Protein AF-A0A2S8AEI6-F1 (afdb_monomer_lite)

Sequence (66 aa):
MKTEDTEFAITPCQITYKGKELPLGKPLDAWIQLLGTYSRHTGRGYVWDSLGIAINDWEANHEYVK

Organism: NCBI:txid1679466

Structure (mmCIF, N/CA/C/O backbone):
data_AF-A0A2S8AEI6-F1
#
_entry.id   AF-A0A2S8AEI6-F1
#
loop_
_atom_site.group_PDB
_atom_site.id
_atom_site.type_symbol
_atom_site.label_atom_id
_atom_site.label_alt_id
_atom_site.label_comp_id
_atom_site.label_asym_id
_atom_site.label_entity_id
_atom_site.label_seq_id
_atom_site.pdbx_PDB_ins_code
_atom_site.Cartn_x
_atom_site.Cartn_y
_atom_site.Cartn_z
_atom_site.occupancy
_atom_site.B_iso_or_equiv
_atom_site.auth_seq_id
_atom_site.auth_comp_id
_atom_site.auth_asym_id
_atom_site.auth_atom_id
_atom_site.pdbx_PDB_model_num
ATOM 1 N N . MET A 1 1 ? -10.162 5.393 23.043 1.00 48.50 1 MET A N 1
ATOM 2 C CA . MET A 1 1 ? -10.552 5.004 21.674 1.00 48.50 1 MET A CA 1
ATOM 3 C C . MET A 1 1 ? -10.040 3.589 21.470 1.00 48.50 1 MET A C 1
ATOM 5 O O . MET A 1 1 ? -8.843 3.390 21.626 1.00 48.50 1 MET A O 1
ATOM 9 N N . LYS A 1 2 ? -10.920 2.593 21.295 1.00 47.06 2 LYS A N 1
ATOM 10 C CA . LYS A 1 2 ? -10.458 1.236 20.977 1.00 47.06 2 LYS A CA 1
ATOM 11 C C . LYS A 1 2 ? -9.917 1.281 19.550 1.00 47.06 2 LYS A C 1
ATOM 13 O O . LYS A 1 2 ? -10.623 1.704 18.647 1.00 47.06 2 LYS A O 1
ATOM 18 N N . THR A 1 3 ? -8.660 0.909 19.380 1.00 52.34 3 THR A N 1
ATOM 19 C CA . THR A 1 3 ? -7.925 0.882 18.105 1.00 52.34 3 THR A CA 1
ATOM 20 C C . THR A 1 3 ? -8.419 -0.193 17.130 1.00 52.34 3 THR A C 1
ATOM 22 O O . THR A 1 3 ? -7.918 -0.266 16.017 1.00 52.34 3 THR A O 1
ATOM 25 N N . GLU A 1 4 ? -9.397 -1.007 17.535 1.00 54.25 4 GLU A N 1
ATOM 26 C CA . GLU A 1 4 ? -9.952 -2.138 16.776 1.00 54.25 4 GLU A CA 1
ATOM 27 C C . GLU A 1 4 ? -10.794 -1.707 15.557 1.00 54.25 4 GLU A C 1
ATOM 29 O O . GLU A 1 4 ? -10.915 -2.477 14.611 1.00 54.25 4 GLU A O 1
ATOM 34 N N . ASP A 1 5 ? -11.324 -0.476 15.542 1.00 63.44 5 ASP A N 1
ATOM 35 C CA . ASP A 1 5 ? -12.143 0.049 14.432 1.00 63.44 5 ASP A CA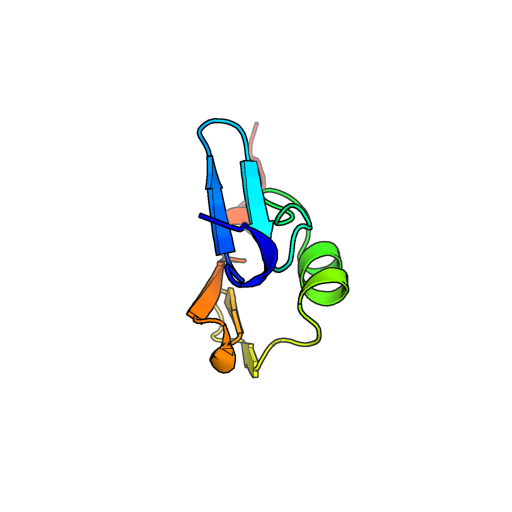 1
ATOM 36 C C . ASP A 1 5 ? -11.354 0.947 13.462 1.00 63.44 5 ASP A C 1
ATOM 38 O O . ASP A 1 5 ? -11.879 1.391 12.440 1.00 63.44 5 ASP A O 1
ATOM 42 N N . THR A 1 6 ? -10.090 1.254 13.769 1.00 72.00 6 THR A N 1
ATOM 43 C CA . THR A 1 6 ? -9.299 2.172 12.949 1.00 72.00 6 THR A CA 1
ATOM 44 C C . THR A 1 6 ? -8.505 1.392 11.906 1.00 72.00 6 THR A C 1
ATOM 46 O O . THR A 1 6 ? -7.474 0.796 12.214 1.00 72.00 6 THR A O 1
ATOM 49 N N . GLU A 1 7 ? -8.946 1.435 10.648 1.00 87.19 7 GLU A N 1
ATOM 50 C CA . GLU A 1 7 ? -8.231 0.768 9.555 1.00 87.19 7 GLU A CA 1
ATOM 51 C C . GLU A 1 7 ? -6.847 1.369 9.295 1.00 87.19 7 GLU A C 1
ATOM 53 O O . GLU A 1 7 ? -5.942 0.613 8.970 1.00 87.19 7 GLU A O 1
ATOM 58 N N . PHE A 1 8 ? -6.653 2.678 9.479 1.00 91.19 8 PHE A N 1
ATOM 59 C CA . PHE A 1 8 ? -5.358 3.345 9.312 1.00 91.19 8 PHE A CA 1
ATOM 60 C C . PHE A 1 8 ? -4.932 4.081 10.576 1.00 91.19 8 PHE A C 1
ATOM 62 O O . PHE A 1 8 ? -5.640 4.975 11.037 1.00 91.19 8 PHE A O 1
ATOM 69 N N . ALA A 1 9 ? -3.744 3.784 11.097 1.00 92.81 9 ALA A N 1
ATOM 70 C CA . ALA A 1 9 ? -3.168 4.548 12.198 1.00 92.81 9 ALA A CA 1
ATOM 71 C C . ALA A 1 9 ? -1.838 5.176 11.784 1.00 92.81 9 ALA A C 1
ATOM 73 O O . ALA A 1 9 ? -0.968 4.506 11.234 1.00 92.81 9 ALA A O 1
ATOM 74 N N . ILE A 1 10 ? -1.673 6.464 12.084 1.00 92.50 10 ILE A N 1
ATOM 75 C CA . ILE A 1 10 ? -0.412 7.189 11.923 1.00 92.50 10 ILE A CA 1
ATOM 76 C C . ILE A 1 10 ? 0.086 7.545 13.316 1.00 92.50 10 ILE A C 1
ATOM 78 O O . ILE A 1 10 ? -0.629 8.139 14.122 1.00 92.50 10 ILE A O 1
ATOM 82 N N . THR A 1 11 ? 1.326 7.181 13.594 1.00 90.69 11 THR A N 1
ATOM 83 C CA . THR A 1 11 ? 2.050 7.552 14.808 1.00 90.69 11 THR A CA 1
ATOM 84 C C . THR A 1 11 ? 3.378 8.191 14.404 1.00 90.69 11 THR A C 1
ATOM 86 O O . THR A 1 11 ? 3.767 8.082 13.240 1.00 90.69 11 THR A O 1
ATOM 89 N N . PRO A 1 12 ? 4.124 8.809 15.335 1.00 92.50 12 PRO A N 1
ATOM 90 C CA . PRO A 1 12 ? 5.440 9.361 15.016 1.00 92.50 12 PRO A CA 1
ATOM 91 C C . PRO A 1 12 ? 6.435 8.342 14.437 1.00 92.50 12 PRO A C 1
ATOM 93 O O . PRO A 1 12 ? 7.358 8.740 13.737 1.00 92.50 12 PRO A O 1
ATOM 96 N N . CYS A 1 13 ? 6.262 7.046 14.725 1.00 89.44 13 CYS A N 1
ATOM 97 C CA . CYS A 1 13 ? 7.225 6.009 14.345 1.00 89.44 13 CYS A CA 1
ATOM 98 C C . CYS A 1 13 ? 6.746 5.094 13.212 1.00 89.44 13 CYS A C 1
ATOM 100 O O . CYS A 1 13 ? 7.573 4.454 12.577 1.00 89.44 13 CYS A O 1
ATOM 102 N N . GLN A 1 14 ? 5.435 4.981 12.991 1.00 93.00 14 GLN A N 1
ATOM 103 C CA . GLN A 1 14 ? 4.866 4.001 12.062 1.00 93.00 14 GLN A CA 1
ATOM 104 C C . GLN A 1 14 ? 3.533 4.469 11.486 1.00 93.00 14 GLN A C 1
ATOM 106 O O . GLN A 1 14 ? 2.754 5.157 12.158 1.00 93.00 14 GLN A O 1
ATOM 111 N N . ILE A 1 15 ? 3.257 4.005 10.268 1.00 94.06 15 ILE A N 1
ATOM 112 C CA . ILE A 1 15 ? 1.933 4.033 9.651 1.00 94.06 15 ILE A CA 1
ATOM 113 C C . ILE A 1 15 ? 1.464 2.589 9.525 1.00 94.06 15 ILE A C 1
ATOM 115 O O . ILE A 1 15 ? 2.203 1.755 9.008 1.00 94.06 15 ILE A O 1
ATOM 119 N N . THR A 1 16 ? 0.256 2.279 9.982 1.00 94.88 16 THR A N 1
ATOM 120 C CA . THR A 1 16 ? -0.301 0.925 9.922 1.00 94.88 16 THR A CA 1
ATOM 121 C C . THR A 1 16 ? -1.630 0.891 9.174 1.00 94.88 16 THR A C 1
ATOM 123 O O . THR A 1 16 ? -2.393 1.856 9.200 1.00 94.88 16 THR A O 1
ATOM 126 N N . TYR A 1 17 ? -1.901 -0.238 8.518 1.00 93.88 17 TYR A N 1
ATOM 127 C CA . TYR A 1 17 ? -3.190 -0.624 7.957 1.00 93.88 17 TYR A CA 1
ATOM 128 C C . TYR A 1 17 ? -3.663 -1.925 8.616 1.00 93.88 17 TYR A C 1
ATOM 130 O O . TYR A 1 17 ? -2.947 -2.929 8.591 1.00 93.88 17 TYR A O 1
ATOM 138 N N . LYS A 1 18 ? -4.849 -1.923 9.234 1.00 91.94 18 LYS A N 1
ATOM 139 C CA . LYS A 1 18 ? -5.419 -3.071 9.971 1.00 91.94 18 LYS A CA 1
ATOM 140 C C . LYS A 1 18 ? -4.429 -3.676 10.975 1.00 91.94 18 LYS A C 1
ATOM 142 O O . LYS A 1 18 ? -4.244 -4.890 11.044 1.00 91.94 18 LYS A O 1
ATOM 147 N N . GLY A 1 19 ? -3.735 -2.802 11.706 1.00 91.94 19 GLY A N 1
ATOM 148 C CA . GLY A 1 19 ? -2.732 -3.174 12.708 1.00 91.94 19 GLY A CA 1
ATOM 149 C C . GLY A 1 19 ? -1.392 -3.675 12.152 1.00 91.94 19 GLY A C 1
ATOM 150 O O . GLY A 1 19 ? -0.507 -3.992 12.940 1.00 91.94 19 GLY A O 1
ATOM 151 N N . LYS A 1 20 ? -1.209 -3.733 10.827 1.00 93.56 20 LYS A N 1
ATOM 152 C CA . LYS A 1 20 ? 0.054 -4.115 10.175 1.00 93.56 20 LYS A CA 1
ATOM 153 C C . LYS A 1 20 ? 0.767 -2.883 9.635 1.00 93.56 20 LYS A C 1
ATOM 155 O O . LYS A 1 20 ? 0.128 -2.027 9.037 1.00 93.56 20 LYS A O 1
ATOM 160 N N . GLU A 1 21 ? 2.076 -2.793 9.817 1.00 95.31 21 GLU A N 1
ATOM 161 C CA . GLU A 1 21 ? 2.871 -1.673 9.308 1.00 95.31 21 GLU A CA 1
ATOM 162 C C . GLU A 1 21 ? 2.822 -1.592 7.773 1.00 95.31 21 GLU A C 1
ATOM 164 O O . GLU A 1 21 ? 2.962 -2.604 7.081 1.00 95.31 21 GLU A O 1
ATOM 169 N N . LEU A 1 22 ? 2.598 -0.386 7.241 1.00 95.25 22 LEU A N 1
ATOM 170 C CA . LEU A 1 22 ? 2.689 -0.134 5.809 1.00 95.25 22 LEU A CA 1
ATOM 171 C C . LEU A 1 22 ? 4.152 -0.265 5.367 1.00 95.25 22 LEU A C 1
ATOM 173 O O . LEU A 1 22 ? 5.041 0.278 6.023 1.00 95.25 22 LEU A O 1
ATOM 177 N N . PRO A 1 23 ? 4.427 -0.927 4.233 1.00 93.69 23 PRO A N 1
ATOM 178 C CA . PRO A 1 23 ? 5.783 -1.249 3.812 1.00 93.69 23 PRO A CA 1
ATOM 179 C C . PRO A 1 23 ? 6.448 -0.054 3.101 1.00 93.69 23 PRO A C 1
ATOM 181 O O . PRO A 1 23 ? 6.879 -0.142 1.950 1.00 93.69 23 PRO A O 1
ATOM 184 N N . LEU A 1 24 ? 6.533 1.088 3.790 1.00 90.44 24 LEU A N 1
ATOM 185 C CA . LEU A 1 24 ? 7.169 2.306 3.286 1.00 90.44 24 LEU A CA 1
ATOM 186 C C . LEU A 1 24 ? 8.631 2.030 2.898 1.00 90.44 24 LEU A C 1
ATOM 188 O O . LEU A 1 24 ? 9.374 1.376 3.631 1.00 90.44 24 LEU A O 1
ATOM 192 N N . GLY A 1 25 ? 9.039 2.504 1.718 1.00 86.50 25 GLY A N 1
ATOM 193 C CA . GLY A 1 25 ? 10.385 2.282 1.176 1.00 86.50 25 GLY A CA 1
ATOM 194 C C . GLY A 1 25 ? 10.693 0.833 0.770 1.00 86.50 25 GLY A C 1
ATOM 195 O O . GLY A 1 25 ? 11.840 0.521 0.454 1.00 86.50 25 GLY A O 1
ATOM 196 N N . LYS A 1 26 ? 9.708 -0.074 0.790 1.00 89.62 26 LYS A N 1
ATOM 197 C CA . LYS A 1 26 ? 9.860 -1.449 0.294 1.00 89.62 26 LYS A CA 1
ATOM 198 C C . LYS A 1 26 ? 9.374 -1.576 -1.157 1.00 89.62 26 LYS A C 1
ATOM 200 O O . LYS A 1 26 ? 8.567 -0.756 -1.598 1.00 89.62 26 LYS A O 1
ATOM 205 N N . PRO A 1 27 ? 9.816 -2.620 -1.886 1.00 89.69 27 PRO A N 1
ATOM 206 C CA . PRO A 1 27 ? 9.341 -2.904 -3.240 1.00 89.69 27 PRO A CA 1
ATOM 207 C C . PRO A 1 27 ? 7.825 -3.125 -3.313 1.00 89.69 27 PRO A C 1
ATOM 209 O O . PRO A 1 27 ? 7.203 -3.531 -2.329 1.00 89.69 27 PRO A O 1
ATOM 212 N N . LEU A 1 28 ? 7.253 -2.938 -4.507 1.00 91.81 28 LEU A N 1
ATOM 213 C CA . LEU A 1 28 ? 5.830 -3.152 -4.805 1.00 91.81 28 LEU A CA 1
ATOM 214 C C . LEU A 1 28 ? 5.299 -4.501 -4.292 1.00 91.81 28 LEU A C 1
ATOM 216 O O . LEU A 1 28 ? 4.186 -4.551 -3.777 1.00 91.81 28 LEU A O 1
ATOM 220 N N . ASP A 1 29 ? 6.085 -5.576 -4.383 1.00 93.56 29 ASP A N 1
ATOM 221 C CA . ASP A 1 29 ? 5.663 -6.9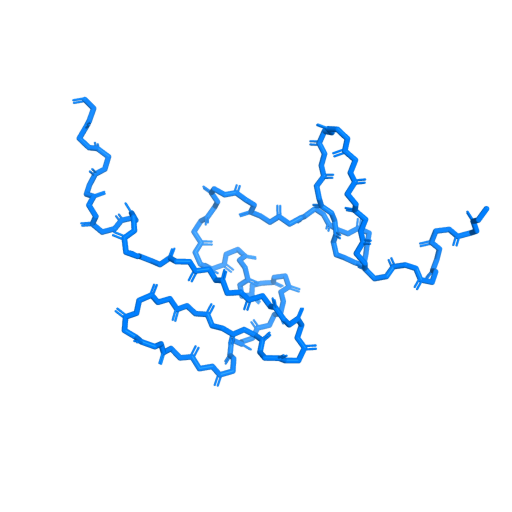12 -3.942 1.00 93.56 29 ASP A CA 1
ATOM 222 C C . ASP A 1 29 ? 5.232 -6.938 -2.467 1.00 93.56 29 ASP A C 1
ATOM 224 O O . ASP A 1 29 ? 4.255 -7.601 -2.118 1.00 93.56 29 ASP A O 1
ATOM 228 N N . ALA A 1 30 ? 5.890 -6.154 -1.604 1.00 94.50 30 ALA A N 1
ATOM 229 C CA . ALA A 1 30 ? 5.510 -6.034 -0.197 1.00 94.50 30 ALA A CA 1
ATOM 230 C C . ALA A 1 30 ? 4.148 -5.336 -0.028 1.00 94.50 30 ALA A C 1
ATOM 232 O O . ALA A 1 30 ? 3.356 -5.708 0.840 1.00 94.50 30 ALA A O 1
ATOM 233 N N . TRP A 1 31 ? 3.850 -4.351 -0.880 1.00 95.12 31 TRP A N 1
ATOM 234 C CA . TRP A 1 31 ? 2.551 -3.679 -0.912 1.00 95.12 31 TRP A CA 1
ATOM 235 C C . TRP A 1 31 ? 1.448 -4.612 -1.408 1.00 95.12 31 TRP A C 1
ATOM 237 O O . TRP A 1 31 ? 0.388 -4.666 -0.792 1.00 95.12 31 TRP A O 1
ATOM 247 N N . ILE A 1 32 ? 1.708 -5.399 -2.458 1.00 95.62 32 ILE A N 1
ATOM 248 C CA . ILE A 1 32 ? 0.757 -6.394 -2.978 1.00 95.62 32 ILE A CA 1
ATOM 249 C C . ILE A 1 32 ? 0.476 -7.475 -1.930 1.00 95.62 32 ILE A C 1
ATOM 251 O O . ILE A 1 32 ? -0.674 -7.872 -1.748 1.00 95.62 32 ILE A O 1
ATOM 255 N N . GLN A 1 33 ? 1.497 -7.928 -1.201 1.00 96.69 33 GLN A N 1
ATOM 256 C CA . GLN A 1 33 ? 1.324 -8.919 -0.140 1.00 96.69 33 GLN A CA 1
ATOM 257 C C . GLN A 1 33 ? 0.433 -8.403 1.002 1.00 96.69 33 GLN A C 1
A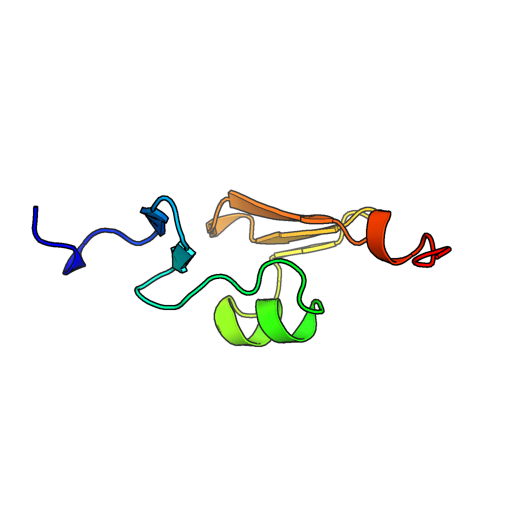TOM 259 O O . GLN A 1 33 ? -0.334 -9.177 1.577 1.00 96.69 33 GLN A O 1
ATOM 264 N N . LEU A 1 34 ? 0.532 -7.113 1.344 1.00 96.38 34 LEU A N 1
ATOM 265 C CA . LEU A 1 34 ? -0.253 -6.517 2.426 1.00 96.38 34 LEU A CA 1
ATOM 266 C C . LEU A 1 34 ? -1.666 -6.102 1.988 1.00 96.38 34 LEU A C 1
ATOM 268 O O . LEU A 1 34 ? -2.628 -6.364 2.710 1.00 96.38 34 LEU A O 1
ATOM 272 N N . LEU A 1 35 ? -1.782 -5.424 0.845 1.00 95.44 35 LEU A N 1
ATOM 273 C CA . LEU A 1 35 ? -3.006 -4.755 0.389 1.00 95.44 35 LEU A CA 1
ATOM 274 C C . LEU A 1 35 ? -3.791 -5.559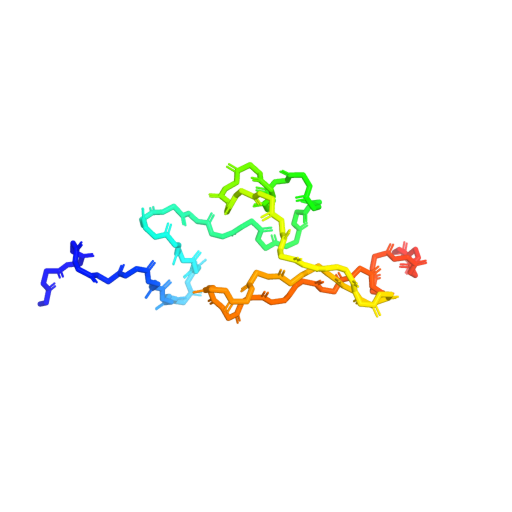 -0.659 1.00 95.44 35 LEU A C 1
ATOM 276 O O . LEU A 1 35 ? -4.926 -5.207 -0.974 1.00 95.44 35 LEU A O 1
ATOM 280 N N . GLY A 1 36 ? -3.203 -6.625 -1.205 1.00 95.62 36 GLY A N 1
ATOM 281 C CA . GLY A 1 36 ? -3.713 -7.334 -2.377 1.00 95.62 36 GLY A CA 1
ATOM 282 C C . GLY A 1 36 ? -3.324 -6.651 -3.692 1.00 95.62 36 GLY A C 1
ATOM 283 O O . GLY A 1 36 ? -2.569 -5.678 -3.719 1.00 95.62 36 GLY A O 1
ATOM 284 N N . THR A 1 37 ? -3.834 -7.163 -4.813 1.00 96.50 37 THR A N 1
ATOM 285 C CA . THR A 1 37 ? -3.565 -6.597 -6.145 1.00 96.50 37 THR A CA 1
ATOM 286 C C . THR A 1 37 ? -4.130 -5.180 -6.268 1.00 96.50 37 THR A C 1
ATOM 288 O O . THR A 1 37 ? -5.250 -4.907 -5.837 1.00 96.50 37 THR A O 1
ATOM 291 N N . TYR A 1 38 ? -3.349 -4.278 -6.862 1.00 96.62 38 TYR A N 1
ATOM 292 C CA . TYR A 1 38 ? -3.755 -2.899 -7.125 1.00 96.62 38 TYR A CA 1
ATOM 293 C C . TYR A 1 38 ? -4.934 -2.832 -8.111 1.00 96.62 38 TYR A C 1
ATOM 295 O O . TYR A 1 38 ? -5.101 -3.696 -8.970 1.00 96.62 38 TYR A O 1
ATOM 303 N N . SER A 1 39 ? -5.739 -1.774 -8.013 1.00 98.00 39 SER A N 1
ATOM 304 C CA . SER A 1 39 ? -6.889 -1.516 -8.889 1.00 98.00 39 SER A CA 1
ATOM 305 C C . SER A 1 39 ? -6.459 -1.133 -10.305 1.00 98.00 39 SER A C 1
ATOM 307 O O . SER A 1 39 ? -7.093 -1.533 -11.279 1.00 98.00 39 SER A O 1
ATOM 309 N N . ARG A 1 40 ? -5.383 -0.346 -10.430 1.00 95.81 40 AR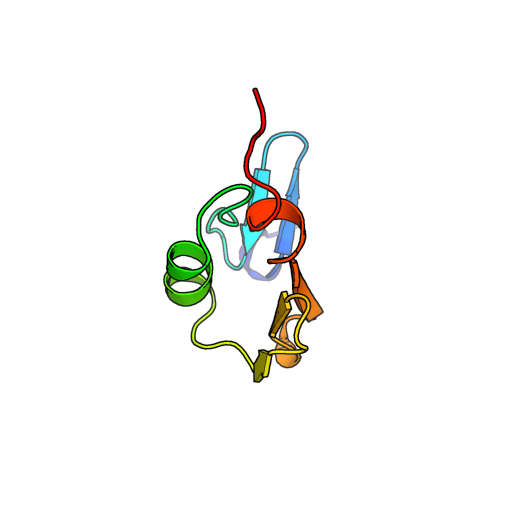G A N 1
ATOM 310 C CA . ARG A 1 40 ? -4.851 0.126 -11.718 1.00 95.81 40 ARG A CA 1
ATOM 311 C C . ARG A 1 40 ? -3.396 0.581 -11.626 1.00 95.81 40 ARG A C 1
ATOM 313 O O . ARG A 1 40 ? -2.939 1.011 -10.567 1.00 95.81 40 ARG A O 1
ATOM 320 N N . HIS A 1 41 ? -2.695 0.529 -12.758 1.00 92.38 41 HIS A N 1
ATOM 321 C CA . HIS A 1 41 ? -1.407 1.196 -12.967 1.00 92.38 41 HIS A CA 1
ATOM 322 C C . HIS A 1 41 ? -1.610 2.419 -13.860 1.00 92.38 41 HIS A C 1
ATOM 324 O O . HIS A 1 41 ? -2.379 2.376 -14.819 1.00 92.38 41 HIS A O 1
ATOM 330 N N . THR A 1 42 ? -0.958 3.527 -13.520 1.00 89.56 42 THR A N 1
ATOM 331 C CA . THR A 1 42 ? -1.155 4.826 -14.193 1.00 89.56 42 THR A CA 1
ATOM 332 C C . THR A 1 42 ? 0.030 5.251 -15.062 1.00 89.56 42 THR A C 1
ATOM 334 O O . THR A 1 42 ? 0.093 6.397 -15.501 1.00 89.56 42 THR A O 1
ATOM 337 N N . GLY A 1 43 ? 1.014 4.372 -15.270 1.00 85.25 43 GLY A N 1
ATOM 338 C CA . GLY A 1 43 ? 2.306 4.733 -15.863 1.00 85.25 43 GLY A CA 1
ATOM 339 C C . GLY A 1 43 ? 3.244 5.492 -14.912 1.00 85.25 43 GLY A C 1
ATOM 340 O O . GLY A 1 43 ? 4.391 5.734 -15.268 1.00 85.25 43 GLY A O 1
ATOM 341 N N . ARG A 1 44 ? 2.763 5.890 -13.725 1.00 83.69 44 ARG A N 1
ATOM 342 C CA . ARG A 1 44 ? 3.521 6.625 -12.690 1.00 83.69 44 ARG A CA 1
ATOM 343 C C . ARG A 1 44 ? 3.400 6.008 -11.296 1.00 83.69 44 ARG A C 1
ATOM 345 O O . ARG A 1 44 ? 3.897 6.578 -10.321 1.00 83.69 44 ARG A O 1
ATOM 352 N N . GLY A 1 45 ? 2.656 4.910 -11.191 1.00 90.19 45 GLY A N 1
ATOM 353 C CA . GLY A 1 45 ? 2.384 4.269 -9.922 1.00 90.19 45 GLY A CA 1
ATOM 354 C C . GLY A 1 45 ? 1.216 3.295 -9.951 1.00 90.19 45 GLY A C 1
ATOM 355 O O . GLY A 1 45 ? 0.430 3.248 -10.908 1.00 90.19 45 GLY A O 1
ATOM 356 N N . TYR A 1 46 ? 1.108 2.558 -8.851 1.00 94.44 46 TYR A N 1
ATOM 357 C CA . TYR A 1 46 ? 0.106 1.531 -8.581 1.00 94.44 46 TYR A CA 1
ATOM 358 C C . TYR A 1 46 ? -0.909 2.068 -7.573 1.00 94.44 46 TYR A C 1
ATOM 360 O O . TYR A 1 46 ? -0.524 2.629 -6.544 1.00 94.44 46 TYR A O 1
ATOM 368 N N . VAL A 1 47 ? -2.198 1.928 -7.880 1.00 95.75 47 VAL A N 1
ATOM 369 C CA . VAL A 1 47 ? -3.287 2.572 -7.132 1.00 95.75 47 VAL A CA 1
ATOM 370 C C . VAL A 1 47 ? -4.250 1.525 -6.587 1.00 95.75 47 VAL A C 1
ATOM 372 O O . VAL A 1 47 ? -4.743 0.695 -7.346 1.00 95.75 47 VAL A O 1
ATOM 375 N N . TRP A 1 48 ? -4.557 1.598 -5.293 1.00 97.06 48 TRP A N 1
ATOM 376 C CA . TRP A 1 48 ? -5.649 0.880 -4.636 1.00 97.06 48 TRP A CA 1
ATOM 377 C C . TRP A 1 48 ? -6.790 1.865 -4.390 1.00 97.06 48 TRP A C 1
ATOM 379 O O . TRP A 1 48 ? -6.830 2.530 -3.353 1.00 97.06 48 TRP A O 1
ATOM 389 N N . ASP A 1 49 ? -7.714 1.978 -5.349 1.00 95.75 49 ASP A N 1
ATOM 390 C CA . ASP A 1 49 ? -8.760 3.011 -5.324 1.00 95.75 49 ASP A CA 1
ATOM 391 C C . ASP A 1 49 ? -9.673 2.855 -4.091 1.00 95.75 49 ASP A C 1
ATOM 393 O O . ASP A 1 49 ? -10.021 3.845 -3.452 1.00 95.75 49 ASP A O 1
ATOM 397 N N . SER A 1 50 ? -9.986 1.616 -3.685 1.00 93.69 50 SER A N 1
ATOM 398 C CA . SER A 1 50 ? -10.805 1.338 -2.493 1.00 93.69 50 SER A CA 1
ATOM 399 C C . SER A 1 50 ? -10.133 1.723 -1.173 1.00 93.69 50 SER A C 1
ATOM 401 O O . SER A 1 50 ? -10.814 1.841 -0.161 1.00 93.69 50 SER A O 1
ATOM 403 N N . LEU A 1 51 ? -8.806 1.871 -1.171 1.00 93.94 51 LEU A N 1
ATOM 404 C CA . LEU A 1 51 ? -8.015 2.239 0.005 1.00 93.94 51 LEU A CA 1
ATOM 405 C C . LEU A 1 51 ? -7.543 3.697 -0.041 1.00 93.94 51 LEU A C 1
ATOM 407 O O . LEU A 1 51 ? -7.025 4.193 0.953 1.00 93.94 51 LEU A O 1
ATOM 411 N N . GLY A 1 52 ? -7.675 4.373 -1.187 1.00 92.44 52 GLY A N 1
ATOM 412 C CA . GLY A 1 52 ? -7.123 5.712 -1.395 1.00 92.44 52 GLY A CA 1
ATOM 413 C C . GLY A 1 52 ? -5.589 5.761 -1.370 1.00 92.44 52 GLY A C 1
ATOM 414 O O . GLY A 1 52 ? -5.023 6.809 -1.069 1.00 92.44 52 GLY A O 1
ATOM 415 N N . ILE A 1 53 ? -4.909 4.647 -1.667 1.00 93.25 53 ILE A N 1
ATOM 416 C CA . ILE A 1 53 ? -3.441 4.553 -1.668 1.00 93.25 53 ILE A CA 1
ATOM 417 C C . ILE A 1 53 ? -2.931 4.563 -3.104 1.00 93.25 53 ILE A C 1
ATOM 419 O O . ILE A 1 53 ? -3.385 3.779 -3.936 1.00 93.25 53 ILE A O 1
ATOM 423 N N . ALA A 1 54 ? -1.933 5.398 -3.373 1.00 92.75 54 ALA A N 1
ATOM 424 C CA . ALA A 1 54 ? -1.121 5.320 -4.577 1.00 92.75 54 ALA A CA 1
ATOM 425 C C . ALA A 1 54 ? 0.351 5.259 -4.176 1.00 92.75 54 ALA A C 1
ATOM 427 O O . ALA A 1 54 ? 0.808 6.090 -3.391 1.00 92.75 54 ALA A O 1
ATOM 428 N N . ILE A 1 55 ? 1.085 4.292 -4.723 1.00 91.06 55 ILE A N 1
ATOM 429 C CA . ILE A 1 55 ? 2.542 4.250 -4.602 1.00 91.06 55 ILE A CA 1
ATOM 430 C C . ILE A 1 55 ? 3.156 4.645 -5.935 1.00 91.06 55 ILE A C 1
ATOM 432 O O . ILE A 1 55 ? 2.751 4.145 -6.986 1.00 91.06 55 ILE A O 1
ATOM 436 N N . ASN A 1 56 ? 4.115 5.560 -5.892 1.00 85.56 56 ASN A N 1
ATOM 437 C CA . ASN A 1 56 ? 4.883 5.951 -7.056 1.00 85.56 56 ASN A CA 1
ATOM 438 C C . ASN A 1 56 ? 5.965 4.915 -7.371 1.00 85.56 56 ASN A C 1
ATOM 440 O O . ASN A 1 56 ? 6.710 4.491 -6.496 1.00 85.56 56 ASN A O 1
ATOM 444 N N . ASP A 1 57 ? 6.102 4.566 -8.645 1.00 74.44 57 ASP A N 1
ATOM 445 C CA . ASP A 1 57 ? 7.252 3.815 -9.166 1.00 74.44 57 ASP A CA 1
ATOM 446 C C . ASP A 1 57 ? 8.225 4.708 -9.956 1.00 74.44 57 ASP A C 1
ATOM 448 O O . ASP A 1 57 ? 9.295 4.264 -10.367 1.00 74.44 57 ASP A O 1
ATOM 452 N N . TRP A 1 58 ? 7.890 5.994 -10.117 1.00 63.59 58 TRP A N 1
ATOM 453 C CA . TRP A 1 58 ? 8.701 6.957 -10.862 1.00 63.59 58 TRP A CA 1
ATOM 454 C C . TRP A 1 58 ? 9.983 7.382 -10.127 1.00 63.59 58 TRP A C 1
ATOM 456 O O . TRP A 1 58 ? 10.971 7.697 -10.785 1.00 63.59 58 TRP A O 1
ATOM 466 N N . GLU A 1 59 ? 10.008 7.362 -8.790 1.00 59.34 59 GLU A N 1
ATOM 467 C CA . GLU A 1 59 ? 11.229 7.654 -8.017 1.00 59.34 59 GLU A CA 1
ATOM 468 C C . GLU A 1 59 ? 12.165 6.445 -7.918 1.00 59.34 59 GLU A C 1
ATOM 470 O O . GLU A 1 59 ? 13.368 6.632 -7.839 1.00 59.34 59 GLU A O 1
ATOM 475 N N . ALA A 1 60 ? 11.645 5.215 -7.987 1.00 55.62 60 ALA A N 1
ATOM 476 C CA . ALA A 1 60 ? 12.461 3.997 -7.937 1.00 55.62 60 ALA A CA 1
ATOM 477 C C . ALA A 1 60 ? 13.158 3.672 -9.275 1.00 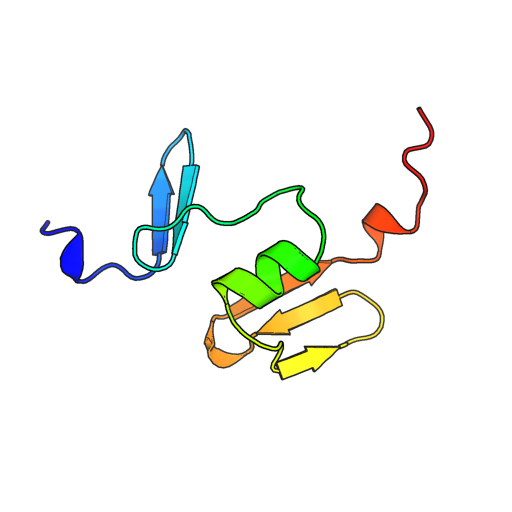55.62 60 ALA A C 1
ATOM 479 O O . ALA A 1 60 ? 14.163 2.964 -9.286 1.00 55.62 60 ALA A O 1
ATOM 480 N N . ASN A 1 61 ? 12.623 4.182 -10.393 1.00 47.91 61 ASN A N 1
ATOM 481 C CA . ASN A 1 61 ? 13.201 4.039 -11.737 1.00 47.91 61 ASN A CA 1
ATOM 482 C C . ASN A 1 61 ? 14.236 5.117 -12.085 1.00 47.91 61 ASN A C 1
ATOM 484 O O . ASN A 1 61 ? 14.959 4.973 -13.070 1.00 47.91 61 ASN A O 1
ATOM 488 N N . HIS A 1 62 ? 14.331 6.181 -11.289 1.00 47.25 62 HIS A N 1
ATOM 489 C CA . HIS A 1 62 ? 15.584 6.908 -11.196 1.00 47.25 62 HIS A CA 1
ATOM 490 C C . HIS A 1 62 ? 16.406 6.084 -10.221 1.00 47.25 62 HIS A C 1
ATOM 492 O O . HIS A 1 62 ? 16.068 6.031 -9.042 1.00 47.25 62 HIS A O 1
ATOM 498 N N . GLU A 1 63 ? 17.403 5.353 -10.723 1.00 45.28 63 GLU A N 1
ATOM 499 C CA . GLU A 1 63 ? 18.366 4.664 -9.870 1.00 45.28 63 GLU A CA 1
ATOM 500 C C . GLU A 1 63 ? 18.672 5.547 -8.657 1.00 45.28 63 GLU A C 1
ATOM 502 O O . GLU A 1 63 ? 18.823 6.763 -8.798 1.00 45.28 63 GLU A O 1
ATOM 507 N N . TYR A 1 64 ? 18.751 4.950 -7.468 1.00 46.56 64 TYR A N 1
ATOM 508 C CA . TYR A 1 64 ? 19.453 5.566 -6.352 1.00 46.56 64 TYR A CA 1
ATOM 509 C C . TYR A 1 64 ? 20.893 5.835 -6.818 1.00 46.56 64 TYR A C 1
ATOM 511 O O . TYR A 1 64 ? 21.795 5.030 -6.577 1.00 46.56 64 TYR A O 1
ATOM 519 N N . VAL A 1 65 ? 21.098 6.941 -7.535 1.00 41.12 65 VAL A N 1
ATOM 520 C CA . VAL A 1 65 ? 22.395 7.525 -7.819 1.00 41.12 65 VAL A CA 1
ATOM 521 C C . VAL A 1 65 ? 22.861 8.007 -6.458 1.00 41.12 65 VAL A C 1
ATOM 523 O O . VAL A 1 65 ? 22.437 9.051 -5.964 1.00 41.12 65 VAL A O 1
ATOM 526 N N . LYS A 1 66 ? 23.605 7.119 -5.800 1.00 38.34 66 LYS A N 1
ATOM 527 C CA . LYS A 1 66 ? 24.391 7.416 -4.609 1.00 38.34 66 LYS A CA 1
ATOM 528 C C . LYS A 1 66 ? 25.321 8.594 -4.859 1.00 38.34 66 LYS A C 1
ATOM 530 O O . LYS A 1 66 ? 25.860 8.680 -5.985 1.00 38.34 66 LYS A O 1
#

Foldseek 3Di:
DPCQPPQWDDDPVAIHGNNHGDPPPDDVVSVCVVPNAFPDDDVQFGHNPVVRDTDGPNVVVVPPPD

Radius of gyration: 13.47 Å; chains: 1; bounding box: 36×18×38 Å

Secondary structure (DSSP, 8-state):
--GGG-SEEE-SS-EEETTEEP-TTS-HHHHHHHH-S-SEE-SSEEEEGGGTEEEESTTTSS----

pLDDT: mean 83.27, std 17.75, range [38.34, 98.0]

InterPro domains:
  IPR056640 Domain of unknown function DUF7738 [PF24880] (7-61)